Protein AF-S8DV12-F1 (afdb_monomer_lite)

Secondary structure (DSSP, 8-state):
----------------------SSSSSS-HHHHHHHHHHTHHHHHHGGGGGHHHHHH-HHHHHHHGGGHHHHHHHHHSS--HHHHHHHHIIIIIT-TTS-HHHHHHHHHHHHHHHHTHHHHHHHHH----SHHHHHHHHHHHHHHHHHHHHHHHHHHHHHHTT-----TTHHHHHHHH--

Structure (mmCIF, N/CA/C/O backbone):
data_AF-S8DV12-F1
#
_entry.id   AF-S8DV12-F1
#
loop_
_atom_site.group_PDB
_atom_site.id
_atom_site.type_symbol
_atom_site.label_atom_id
_atom_site.label_alt_id
_atom_site.label_comp_id
_atom_site.label_asym_id
_atom_site.label_entity_id
_atom_site.label_seq_id
_atom_site.pdbx_PDB_ins_code
_atom_site.Cartn_x
_atom_site.Cartn_y
_atom_site.Cartn_z
_atom_site.occupancy
_atom_site.B_iso_or_equiv
_atom_site.auth_seq_id
_atom_site.auth_comp_id
_atom_site.auth_asym_id
_atom_site.auth_atom_id
_atom_site.pdbx_PDB_model_num
ATOM 1 N N . LEU A 1 1 ? -16.094 63.357 13.167 1.00 50.72 1 LEU A N 1
ATOM 2 C CA . LEU A 1 1 ? -16.142 61.935 12.758 1.00 50.72 1 LEU A CA 1
ATOM 3 C C . LEU A 1 1 ? -14.786 61.290 13.028 1.00 50.72 1 LEU A C 1
ATOM 5 O O . LEU A 1 1 ? -13.832 61.718 12.389 1.00 50.72 1 LEU A O 1
ATOM 9 N N . PRO A 1 2 ? -14.661 60.289 13.914 1.00 41.47 2 PRO A N 1
ATOM 10 C CA . PRO A 1 2 ? -13.514 59.394 13.903 1.00 41.47 2 PRO A CA 1
ATOM 11 C C . PRO A 1 2 ? -13.873 58.069 13.209 1.00 41.47 2 PRO A C 1
ATOM 13 O O . PRO A 1 2 ? -14.909 57.462 13.470 1.00 41.47 2 PRO A O 1
ATOM 16 N N . LEU A 1 3 ? -13.008 57.657 12.283 1.00 51.03 3 LEU A N 1
ATOM 17 C CA . LEU A 1 3 ? -13.092 56.423 11.505 1.00 51.03 3 LEU A CA 1
ATOM 18 C C . LEU A 1 3 ? -12.764 55.213 12.395 1.00 51.03 3 LEU A C 1
ATOM 20 O O . LEU A 1 3 ? -11.638 55.077 12.871 1.00 51.03 3 LEU A O 1
ATOM 24 N N . SER A 1 4 ? -13.742 54.326 12.586 1.00 49.12 4 SER A N 1
ATOM 25 C CA . SER A 1 4 ? -13.549 52.998 13.177 1.00 49.12 4 SER A CA 1
ATOM 26 C C . SER A 1 4 ? -12.758 52.123 12.200 1.00 49.12 4 SER A C 1
ATOM 28 O O . SER A 1 4 ? -13.269 51.738 11.148 1.00 49.12 4 SER A O 1
ATOM 30 N N . LYS A 1 5 ? -11.489 51.835 12.513 1.00 56.12 5 LYS A N 1
ATOM 31 C CA . LYS A 1 5 ? -10.711 50.809 11.809 1.00 56.12 5 LYS A CA 1
ATOM 32 C C . LYS A 1 5 ? -11.090 49.450 12.389 1.00 56.12 5 LYS A C 1
ATOM 34 O O . LYS A 1 5 ? -10.686 49.104 13.494 1.00 56.12 5 LYS A O 1
ATOM 39 N N . SER A 1 6 ? -11.881 48.696 11.634 1.00 53.59 6 SER A N 1
ATOM 40 C CA . SER A 1 6 ? -12.204 47.300 11.909 1.00 53.59 6 SER A CA 1
ATOM 41 C C . SER A 1 6 ? -10.942 46.438 11.821 1.00 53.59 6 SER A C 1
ATOM 43 O O . SER A 1 6 ? -10.412 46.212 10.730 1.00 53.59 6 SER A O 1
ATOM 45 N N . SER A 1 7 ? -10.460 45.951 12.961 1.00 49.59 7 SER A N 1
ATOM 46 C CA . SER A 1 7 ? -9.423 44.923 13.026 1.00 49.59 7 SER A CA 1
ATOM 47 C C . SER A 1 7 ? -9.984 43.612 12.471 1.00 49.59 7 SER A C 1
ATOM 49 O O . SER A 1 7 ? -10.873 43.010 13.067 1.00 49.59 7 SER A O 1
ATOM 51 N N . ILE A 1 8 ? -9.491 43.179 11.310 1.00 56.22 8 ILE A N 1
ATOM 52 C CA . ILE A 1 8 ? -9.813 41.867 10.743 1.00 56.22 8 ILE A CA 1
ATOM 53 C C . ILE A 1 8 ? -9.030 40.823 11.545 1.00 56.22 8 ILE A C 1
ATOM 55 O O . ILE A 1 8 ? -7.820 40.677 11.386 1.00 56.22 8 ILE A O 1
ATOM 59 N N . GLU A 1 9 ? -9.721 40.121 12.439 1.00 51.53 9 GLU A N 1
ATOM 60 C CA . GLU A 1 9 ? -9.164 39.021 13.223 1.00 51.53 9 GLU A CA 1
ATOM 61 C C . GLU A 1 9 ? -9.052 37.766 12.342 1.00 51.53 9 GLU A C 1
ATOM 63 O O . GLU A 1 9 ? -10.035 37.085 12.041 1.00 51.53 9 GLU A O 1
ATOM 68 N N . PHE A 1 10 ? -7.836 37.456 11.890 1.00 47.91 10 PHE A N 1
ATOM 69 C CA . PHE A 1 10 ? -7.547 36.239 11.136 1.00 47.91 10 PHE A CA 1
ATOM 70 C C . PHE A 1 10 ? -7.494 35.050 12.107 1.00 47.91 10 PHE A C 1
ATOM 72 O O . PHE A 1 10 ? -6.443 34.730 12.661 1.00 47.91 10 PHE A O 1
ATOM 79 N N . LYS A 1 11 ? -8.634 34.389 12.352 1.00 46.19 11 LYS A N 1
ATOM 80 C CA . LYS A 1 11 ? -8.649 33.139 13.127 1.00 46.19 11 LYS A CA 1
ATOM 81 C C . LYS A 1 11 ? -7.902 32.049 12.348 1.00 46.19 11 LYS A C 1
ATOM 83 O O . LYS A 1 11 ? -8.362 31.671 11.265 1.00 46.19 11 LYS A O 1
ATOM 88 N N . PRO A 1 12 ? -6.795 31.492 12.869 1.00 43.94 12 PRO A N 1
ATOM 89 C CA . PRO A 1 12 ? -6.170 30.344 12.237 1.00 43.94 12 PRO A CA 1
ATOM 90 C C . PRO A 1 12 ? -7.168 29.183 12.267 1.00 43.94 12 PRO A C 1
ATOM 92 O O . PRO A 1 12 ? -7.707 28.838 13.322 1.00 43.94 12 PRO A O 1
ATOM 95 N N . LYS A 1 13 ? -7.440 28.576 11.104 1.00 49.25 13 LYS A N 1
ATOM 96 C CA . LYS A 1 13 ? -8.142 27.290 11.035 1.00 49.25 13 LYS A CA 1
ATOM 97 C C . LYS A 1 13 ? -7.274 26.280 11.778 1.00 49.25 13 LYS A C 1
ATOM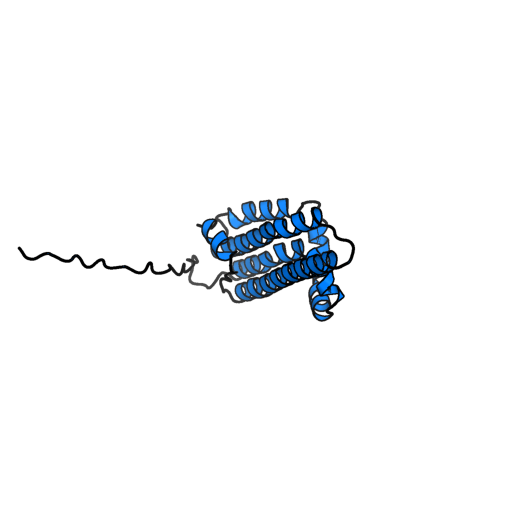 99 O O . LYS A 1 13 ? -6.312 25.766 11.212 1.00 49.25 13 LYS A O 1
ATOM 104 N N . LEU A 1 14 ? -7.591 26.028 13.049 1.00 47.97 14 LEU A N 1
ATOM 105 C CA . LEU A 1 14 ? -7.012 24.919 13.791 1.00 47.97 14 LEU A CA 1
ATOM 106 C C . LEU A 1 14 ? -7.232 23.666 12.945 1.00 47.97 14 LEU A C 1
ATOM 108 O O . LEU A 1 14 ? -8.371 23.260 12.707 1.00 47.97 14 LEU A O 1
ATOM 112 N N . SER A 1 15 ? -6.130 23.088 12.473 1.00 48.56 15 SER A N 1
ATOM 113 C CA . SER A 1 15 ? -6.109 21.738 11.938 1.00 48.56 15 SER A CA 1
ATOM 114 C C . SER A 1 15 ? -6.772 20.847 12.983 1.00 48.56 15 SER A C 1
ATOM 116 O O . SER A 1 15 ? -6.237 20.658 14.080 1.00 48.56 15 SER A O 1
ATOM 118 N N . ARG A 1 16 ? -7.990 20.377 12.688 1.00 45.75 16 ARG A N 1
ATOM 119 C CA . ARG A 1 16 ? -8.641 19.340 13.482 1.00 45.75 16 ARG A CA 1
ATOM 120 C C . ARG A 1 16 ? -7.719 18.134 13.390 1.00 45.75 16 ARG A C 1
ATOM 122 O O . ARG A 1 16 ? -7.754 17.402 12.408 1.00 45.75 16 ARG A O 1
ATOM 129 N N . ARG A 1 17 ? -6.886 17.927 14.412 1.00 44.72 17 ARG A N 1
ATOM 130 C CA . ARG A 1 17 ? -6.353 16.601 14.709 1.00 44.72 17 ARG A CA 1
ATOM 131 C C . ARG A 1 17 ? -7.582 15.735 14.946 1.00 44.72 17 ARG A C 1
ATOM 133 O O . ARG A 1 17 ? -8.201 15.813 16.004 1.00 44.72 17 ARG A O 1
ATOM 140 N N . PHE A 1 18 ? -7.996 15.009 13.914 1.00 44.34 18 PHE A N 1
ATOM 141 C CA . PHE A 1 18 ? -9.050 14.019 14.007 1.00 44.34 18 PHE A CA 1
ATOM 142 C C . PHE A 1 18 ? -8.520 12.900 14.901 1.00 44.34 18 PHE A C 1
ATOM 144 O O . PHE A 1 18 ? -7.900 11.948 14.438 1.00 44.34 18 PHE A O 1
ATOM 151 N N . ALA A 1 19 ? -8.711 13.057 16.210 1.00 43.16 19 ALA A N 1
ATOM 152 C CA . ALA A 1 19 ? -8.682 11.936 17.124 1.00 43.16 19 ALA A CA 1
ATOM 153 C C . ALA A 1 19 ? -9.808 11.007 16.665 1.00 43.16 19 ALA A C 1
ATOM 155 O O . ALA A 1 19 ? -10.990 11.340 16.782 1.00 43.16 19 ALA A O 1
ATOM 156 N N . ALA A 1 20 ? -9.433 9.897 16.033 1.00 45.09 20 ALA A N 1
ATOM 157 C CA . ALA A 1 20 ? -10.364 8.846 15.680 1.00 45.09 20 ALA A CA 1
ATOM 158 C C . ALA A 1 20 ? -11.067 8.411 16.971 1.00 45.09 20 ALA A C 1
ATOM 160 O O . ALA A 1 20 ? -10.432 7.869 17.869 1.00 45.09 20 ALA A O 1
ATOM 161 N N . GLN A 1 21 ? -12.365 8.696 17.088 1.00 36.72 21 GLN A N 1
ATOM 162 C CA . GLN A 1 21 ? -13.181 8.112 18.145 1.00 36.72 21 GLN A CA 1
ATOM 163 C C . GLN A 1 21 ? -13.220 6.599 17.912 1.00 36.72 21 GLN A C 1
ATOM 165 O O . GLN A 1 21 ? -13.945 6.116 17.038 1.00 36.72 21 GLN A O 1
ATOM 170 N N . SER A 1 22 ? -12.418 5.858 18.677 1.00 42.00 22 SER A N 1
ATOM 171 C CA . SER A 1 22 ? -12.698 4.460 18.972 1.00 42.00 22 SER A CA 1
ATOM 172 C C . SER A 1 22 ? -13.918 4.427 19.895 1.00 42.00 22 SER A C 1
ATOM 174 O O . SER A 1 22 ? -14.029 5.194 20.854 1.00 42.00 22 SER A O 1
ATOM 176 N N . LYS A 1 23 ? -14.889 3.565 19.587 1.00 40.03 23 LYS A N 1
ATOM 177 C CA . LYS A 1 23 ? -15.848 3.142 20.608 1.00 40.03 23 LYS A CA 1
ATOM 178 C C . LYS A 1 23 ? -15.051 2.321 21.619 1.00 40.03 23 LYS A C 1
ATOM 180 O O . LYS A 1 23 ? -14.483 1.307 21.239 1.00 40.03 23 LYS A O 1
ATOM 185 N N . GLY A 1 24 ? -15.038 2.756 22.874 1.00 36.28 24 GLY A N 1
ATOM 186 C CA . GLY A 1 24 ? -14.351 2.052 23.953 1.00 36.28 24 GLY A CA 1
ATOM 187 C C . GLY A 1 24 ? -12.894 2.485 24.091 1.00 36.28 24 GLY A C 1
ATOM 188 O O . GLY A 1 24 ? -12.171 2.676 23.117 1.00 36.28 24 GLY A O 1
ATOM 189 N N . SER A 1 25 ? -12.504 2.696 25.337 1.00 37.34 25 SER A N 1
ATOM 190 C CA . SER A 1 25 ? -11.238 3.229 25.828 1.00 37.34 25 SER A CA 1
ATOM 191 C C . SER A 1 25 ? -10.043 2.284 25.629 1.00 37.34 25 SER A C 1
ATOM 193 O O . SER A 1 25 ? -9.337 2.007 26.593 1.00 37.34 25 SER A O 1
ATOM 195 N N . ASP A 1 26 ? -9.819 1.797 24.408 1.00 46.09 26 ASP A N 1
ATOM 196 C CA . ASP A 1 26 ? -8.652 0.981 24.060 1.00 46.09 26 ASP A CA 1
ATOM 197 C C . ASP A 1 26 ? -8.027 1.455 22.730 1.00 46.09 26 ASP A C 1
ATOM 199 O O . ASP A 1 26 ? -8.756 1.829 21.799 1.00 46.09 26 ASP A O 1
ATOM 203 N N . PRO A 1 27 ? -6.686 1.487 22.612 1.00 53.22 27 PRO A N 1
ATOM 204 C CA . PRO A 1 27 ? -5.983 1.879 21.399 1.00 53.22 27 PRO A CA 1
ATOM 205 C C . PRO A 1 27 ? -6.124 0.789 20.329 1.00 53.22 27 PRO A C 1
ATOM 207 O O . PRO A 1 27 ? -5.224 -0.020 20.176 1.00 53.22 27 PRO A O 1
ATOM 210 N N . ALA A 1 28 ? -7.239 0.797 19.590 1.00 63.19 28 ALA A N 1
ATOM 211 C CA . ALA A 1 28 ? -7.638 -0.204 18.590 1.00 63.19 28 ALA A CA 1
ATOM 212 C C . ALA A 1 28 ? -7.623 -1.654 19.126 1.00 63.19 28 ALA A C 1
ATOM 214 O O . ALA A 1 28 ? -6.599 -2.175 19.566 1.00 63.19 28 ALA A O 1
ATOM 215 N N . ASP A 1 29 ? -8.761 -2.345 19.042 1.00 86.69 29 ASP A N 1
ATOM 216 C CA . ASP A 1 29 ? -8.827 -3.759 19.423 1.00 86.69 29 ASP A CA 1
ATOM 217 C C . ASP A 1 29 ? -7.740 -4.582 18.698 1.00 86.69 29 ASP A C 1
ATOM 219 O O . ASP A 1 29 ? -7.333 -4.261 17.575 1.00 86.69 29 ASP A O 1
ATOM 223 N N . ALA A 1 30 ? -7.231 -5.638 19.336 1.00 89.69 30 ALA A N 1
ATOM 224 C CA . ALA A 1 30 ? -6.148 -6.442 18.769 1.00 89.69 30 ALA A CA 1
ATOM 225 C C . ALA A 1 30 ? -6.514 -6.995 17.377 1.00 89.69 30 ALA A C 1
ATOM 227 O O . ALA A 1 30 ? -5.661 -7.026 16.485 1.00 89.69 30 ALA A O 1
ATOM 228 N N . GLY A 1 31 ? -7.787 -7.351 17.163 1.00 92.75 31 GLY A N 1
ATOM 229 C CA . GLY A 1 31 ? -8.300 -7.750 15.853 1.00 92.75 31 GLY A CA 1
ATOM 230 C C . GLY A 1 31 ? -8.211 -6.623 14.822 1.00 92.75 31 GLY A C 1
ATOM 231 O O . GLY A 1 31 ? -7.652 -6.815 13.741 1.00 92.75 31 GLY A O 1
ATOM 232 N N . ASP A 1 32 ? -8.674 -5.423 15.174 1.00 93.56 32 ASP A N 1
ATOM 233 C CA . ASP A 1 32 ? -8.624 -4.237 14.310 1.00 93.56 32 ASP A CA 1
ATOM 234 C C . ASP A 1 32 ? -7.193 -3.882 13.884 1.00 93.56 32 ASP A C 1
ATOM 236 O O . ASP A 1 32 ? -6.954 -3.487 12.736 1.00 93.56 32 ASP A O 1
ATOM 240 N N . ARG A 1 33 ? -6.227 -4.046 14.794 1.00 94.06 33 ARG A N 1
ATOM 241 C CA . ARG A 1 33 ? -4.797 -3.820 14.539 1.00 94.06 33 ARG A CA 1
ATOM 242 C C . ARG A 1 33 ? -4.242 -4.804 13.521 1.00 94.06 33 ARG A C 1
ATOM 244 O O . ARG A 1 33 ? -3.588 -4.378 12.572 1.00 94.06 33 ARG A O 1
ATOM 251 N N . ILE A 1 34 ? -4.538 -6.094 13.683 1.00 95.19 34 ILE A N 1
ATOM 252 C CA . ILE A 1 34 ? -4.085 -7.143 12.760 1.00 95.19 34 ILE A CA 1
ATOM 253 C C . ILE A 1 34 ? -4.716 -6.948 11.381 1.00 95.19 34 ILE A C 1
ATOM 255 O O . ILE A 1 34 ? -3.997 -6.942 10.386 1.00 95.19 34 ILE A O 1
ATOM 259 N N . ILE A 1 35 ? -6.032 -6.726 11.309 1.00 94.56 35 ILE A N 1
ATOM 260 C CA . ILE A 1 35 ? -6.740 -6.503 10.038 1.00 94.56 35 ILE A CA 1
ATOM 261 C C . ILE A 1 35 ? -6.151 -5.289 9.308 1.00 94.56 35 ILE A C 1
ATOM 263 O O . ILE A 1 35 ? -5.876 -5.352 8.110 1.00 94.56 35 ILE A O 1
ATOM 267 N N . SER A 1 36 ? -5.904 -4.198 10.036 1.00 96.06 36 SER A N 1
ATOM 268 C CA . SER A 1 36 ? -5.312 -2.984 9.467 1.00 96.06 36 SER A CA 1
ATOM 269 C C . SER A 1 36 ? -3.865 -3.182 9.017 1.00 96.06 36 SER A C 1
ATOM 271 O O . SER A 1 36 ? -3.486 -2.660 7.974 1.00 96.06 36 SER A O 1
ATOM 273 N N . ALA A 1 37 ? -3.062 -3.947 9.762 1.00 96.38 37 ALA A N 1
ATOM 274 C CA . ALA A 1 37 ? -1.688 -4.249 9.373 1.00 96.38 37 ALA A CA 1
ATOM 275 C C . ALA A 1 37 ? -1.647 -5.115 8.105 1.00 96.38 37 ALA A C 1
ATOM 277 O O . ALA A 1 37 ? -0.926 -4.806 7.159 1.00 96.38 37 ALA A O 1
ATOM 278 N N . VAL A 1 38 ? -2.481 -6.158 8.049 1.00 95.19 38 VAL A N 1
ATOM 279 C CA . VAL A 1 38 ? -2.585 -7.055 6.889 1.00 95.19 38 VAL A CA 1
ATOM 280 C C . VAL A 1 38 ? -3.058 -6.308 5.640 1.00 95.19 38 VAL A C 1
ATOM 282 O O . VAL A 1 38 ? -2.612 -6.628 4.541 1.00 95.19 38 VAL A O 1
ATOM 285 N N . ALA A 1 39 ? -3.888 -5.269 5.781 1.00 95.25 39 ALA A N 1
ATOM 286 C CA . ALA A 1 39 ? -4.353 -4.470 4.650 1.00 95.25 39 ALA A CA 1
ATOM 287 C C . ALA A 1 39 ? -3.207 -3.879 3.806 1.00 95.25 39 ALA A C 1
ATOM 289 O O . ALA A 1 39 ? -3.353 -3.764 2.595 1.00 95.25 39 ALA A O 1
ATOM 290 N N . TYR A 1 40 ? -2.053 -3.553 4.397 1.00 96.12 40 TYR A N 1
ATOM 291 C CA . TYR A 1 40 ? -0.909 -3.006 3.654 1.00 96.12 40 TYR A CA 1
ATOM 292 C C . TYR A 1 40 ? -0.150 -4.042 2.815 1.00 96.12 40 TYR A C 1
ATOM 294 O O . TYR A 1 40 ? 0.580 -3.662 1.898 1.00 96.12 40 TYR A O 1
ATOM 302 N N . PHE A 1 41 ? -0.350 -5.339 3.065 1.00 94.56 41 PHE A N 1
ATOM 303 C CA . PHE A 1 41 ? 0.193 -6.391 2.202 1.00 94.56 41 PHE A CA 1
ATOM 304 C C . PHE A 1 41 ? -0.489 -6.412 0.837 1.00 94.56 41 PHE A C 1
ATOM 306 O O . PHE A 1 41 ? 0.156 -6.778 -0.139 1.00 94.56 41 PHE A O 1
ATOM 313 N N . TYR A 1 42 ? -1.750 -5.976 0.750 1.00 93.31 42 TYR A N 1
ATOM 314 C CA . TYR A 1 42 ? -2.498 -5.926 -0.504 1.00 93.31 42 TYR A CA 1
ATOM 315 C C . TYR A 1 42 ? -1.775 -5.128 -1.610 1.00 93.31 42 TYR A C 1
ATOM 317 O O . TYR A 1 42 ? -1.362 -5.749 -2.593 1.00 93.31 42 TYR A O 1
ATOM 325 N N . PRO A 1 43 ? -1.543 -3.805 -1.469 1.00 94.19 43 PRO A N 1
ATOM 326 C CA . PRO A 1 43 ? -0.902 -3.021 -2.525 1.00 94.19 43 PRO A CA 1
ATOM 327 C C . PRO A 1 43 ? 0.557 -3.437 -2.754 1.00 94.19 43 PRO A C 1
ATOM 329 O O . PRO A 1 43 ? 1.071 -3.319 -3.863 1.00 94.19 43 PRO A O 1
ATOM 332 N N . PHE A 1 44 ? 1.240 -3.960 -1.727 1.00 95.75 44 PHE A N 1
ATOM 333 C CA . PHE A 1 44 ? 2.595 -4.488 -1.884 1.00 95.75 44 PHE A CA 1
ATOM 334 C C . PHE A 1 44 ? 2.625 -5.757 -2.746 1.00 95.75 44 PHE A C 1
ATOM 336 O O . PHE A 1 44 ? 3.474 -5.884 -3.626 1.00 95.75 44 PHE A O 1
ATOM 343 N N . PHE A 1 45 ? 1.699 -6.694 -2.520 1.00 94.12 45 PHE A N 1
ATOM 344 C CA . PHE A 1 45 ? 1.581 -7.899 -3.338 1.00 94.12 45 PHE A CA 1
ATOM 345 C C . PHE A 1 45 ? 1.139 -7.569 -4.755 1.00 94.12 45 PHE A C 1
ATOM 347 O O . PHE A 1 45 ? 1.647 -8.187 -5.693 1.00 94.12 45 PHE A O 1
ATOM 354 N N . ASP A 1 46 ? 0.247 -6.592 -4.935 1.00 92.25 46 ASP A N 1
ATOM 355 C CA . ASP A 1 46 ? -0.156 -6.206 -6.280 1.00 92.25 46 ASP A CA 1
ATOM 356 C C . ASP A 1 46 ? 0.998 -5.566 -7.064 1.00 92.25 46 ASP A C 1
ATOM 358 O O . ASP A 1 46 ? 1.313 -5.999 -8.175 1.00 92.25 46 ASP A O 1
ATOM 362 N N . GLY A 1 47 ? 1.730 -4.648 -6.436 1.00 93.38 47 GLY A N 1
ATOM 363 C CA . GLY A 1 47 ? 2.877 -3.974 -7.039 1.00 93.38 47 GLY A CA 1
ATOM 364 C C . GLY A 1 47 ? 4.210 -4.725 -6.977 1.00 93.38 47 GLY A C 1
ATOM 365 O O . GLY A 1 47 ? 5.246 -4.143 -7.296 1.00 93.38 47 GLY A O 1
ATOM 366 N N . ILE A 1 48 ? 4.239 -6.007 -6.596 1.00 94.38 48 ILE A N 1
ATOM 367 C CA . ILE A 1 48 ? 5.504 -6.750 -6.444 1.00 94.38 48 ILE A CA 1
ATOM 368 C C . ILE A 1 48 ? 6.340 -6.791 -7.736 1.00 94.38 48 ILE A C 1
ATOM 370 O O . ILE A 1 48 ? 7.567 -6.858 -7.685 1.00 94.38 48 ILE A O 1
ATOM 374 N N . GLN A 1 49 ? 5.685 -6.707 -8.898 1.00 93.31 49 GLN A N 1
ATOM 375 C CA . GLN A 1 49 ? 6.322 -6.717 -10.218 1.00 93.31 49 GLN A CA 1
ATOM 376 C C . GLN A 1 49 ? 7.306 -5.556 -10.430 1.00 93.31 49 GLN A C 1
ATOM 378 O O . GLN A 1 49 ? 8.338 -5.741 -11.078 1.00 93.31 49 GLN A O 1
ATOM 383 N N . TYR A 1 50 ? 7.046 -4.398 -9.814 1.00 95.50 50 TYR A N 1
ATOM 384 C CA . TYR A 1 50 ? 7.930 -3.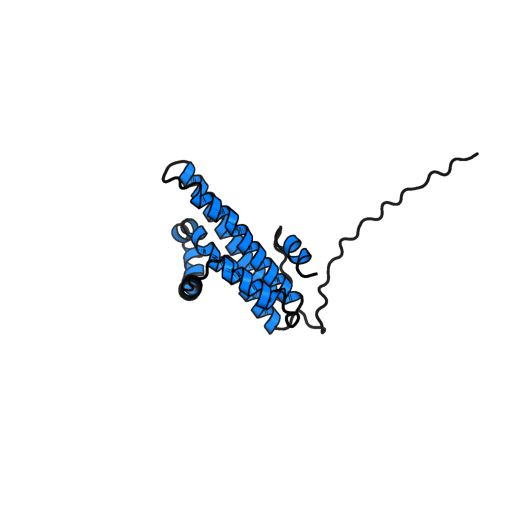233 -9.875 1.00 95.50 50 TYR A CA 1
ATOM 385 C C . TYR A 1 50 ? 9.257 -3.487 -9.132 1.00 95.50 50 TYR A C 1
ATOM 387 O O . TYR A 1 50 ? 10.267 -2.829 -9.362 1.00 95.50 50 TYR A O 1
ATOM 395 N N . GLY A 1 51 ? 9.310 -4.505 -8.268 1.00 95.62 51 GLY A N 1
ATOM 396 C CA . GLY A 1 51 ? 10.522 -4.892 -7.551 1.00 95.62 51 GLY A CA 1
ATOM 397 C C . GLY A 1 51 ? 11.545 -5.660 -8.382 1.00 95.62 51 GLY A C 1
ATOM 398 O O . GLY A 1 51 ? 12.618 -5.948 -7.857 1.00 95.62 51 GLY A O 1
ATOM 399 N N . LYS A 1 52 ? 11.263 -6.005 -9.649 1.00 93.94 52 LYS A N 1
ATOM 400 C CA . LYS A 1 52 ? 12.105 -6.915 -10.454 1.00 93.94 52 LYS A CA 1
ATOM 401 C C . LYS A 1 52 ? 13.586 -6.523 -10.479 1.00 93.94 52 LYS A C 1
ATOM 403 O O . LYS A 1 52 ? 14.445 -7.387 -10.321 1.00 93.94 52 LYS A O 1
ATOM 408 N N . TYR A 1 53 ? 13.887 -5.230 -10.603 1.00 94.25 53 TYR A N 1
ATOM 409 C CA . TYR A 1 53 ? 15.264 -4.736 -10.630 1.00 94.25 53 TYR A CA 1
ATOM 410 C C . TYR A 1 53 ? 15.889 -4.689 -9.233 1.00 94.25 53 TYR A C 1
ATOM 412 O O . TYR A 1 53 ? 16.987 -5.207 -9.038 1.00 94.25 53 TYR A O 1
ATOM 420 N N . VAL A 1 54 ? 15.177 -4.141 -8.243 1.00 96.06 54 VAL A N 1
ATOM 421 C CA . VAL A 1 54 ? 15.684 -4.011 -6.866 1.00 96.06 54 VAL A CA 1
ATOM 422 C C . VAL A 1 54 ? 15.929 -5.382 -6.234 1.00 96.06 54 VAL A C 1
ATOM 424 O O . VAL A 1 54 ? 16.987 -5.625 -5.665 1.00 96.06 54 VAL A O 1
ATOM 427 N N . ILE A 1 55 ? 14.982 -6.309 -6.364 1.00 96.12 55 ILE A N 1
ATOM 428 C CA . ILE A 1 55 ? 15.075 -7.648 -5.771 1.00 96.12 55 ILE A CA 1
ATOM 429 C C . ILE A 1 55 ? 16.224 -8.446 -6.399 1.00 96.12 55 ILE A C 1
ATOM 431 O O . ILE A 1 55 ? 16.914 -9.171 -5.688 1.00 96.12 55 ILE A O 1
ATOM 435 N N . ALA A 1 56 ? 16.448 -8.310 -7.710 1.00 94.50 56 ALA A N 1
ATOM 436 C CA . ALA A 1 56 ? 17.531 -9.006 -8.402 1.00 94.50 56 ALA A CA 1
ATOM 437 C C . ALA A 1 56 ? 18.918 -8.429 -8.077 1.00 94.50 56 ALA A C 1
ATOM 439 O O . ALA A 1 56 ? 19.891 -9.174 -8.012 1.00 94.50 56 ALA A O 1
ATOM 440 N N . GLN A 1 57 ? 19.016 -7.111 -7.881 1.00 94.31 57 GLN A N 1
ATOM 441 C CA . GLN A 1 57 ? 20.291 -6.426 -7.648 1.00 94.31 57 GLN A CA 1
ATOM 442 C C . GLN A 1 57 ? 20.709 -6.411 -6.172 1.00 94.31 57 GLN A C 1
ATOM 444 O O . GLN A 1 57 ? 21.902 -6.360 -5.876 1.00 94.31 57 GLN A O 1
ATOM 449 N N . PHE A 1 58 ? 19.753 -6.460 -5.240 1.00 95.19 58 PHE A N 1
ATOM 450 C CA . PHE A 1 58 ? 20.008 -6.269 -3.813 1.00 95.19 58 PHE A CA 1
ATOM 451 C C . PHE A 1 58 ? 19.525 -7.474 -2.980 1.00 95.19 58 PHE A C 1
ATOM 453 O O . PHE A 1 58 ? 18.340 -7.557 -2.633 1.00 95.19 58 PHE A O 1
ATOM 460 N N . PRO A 1 59 ? 20.441 -8.371 -2.556 1.00 95.06 59 PRO A N 1
ATOM 461 C CA . PRO A 1 59 ? 20.107 -9.571 -1.782 1.00 95.06 59 PRO A CA 1
ATOM 462 C C . PRO A 1 59 ? 19.252 -9.353 -0.517 1.00 95.06 59 PRO A C 1
ATOM 464 O O . PRO A 1 59 ? 18.405 -10.202 -0.234 1.00 95.06 59 PRO A O 1
ATOM 467 N N . PRO A 1 60 ? 19.382 -8.245 0.247 1.00 95.94 60 PRO A N 1
ATOM 468 C CA . PRO A 1 60 ? 18.527 -8.016 1.414 1.00 95.94 60 PRO A CA 1
ATOM 469 C C . PRO A 1 60 ? 17.028 -7.957 1.086 1.00 95.94 60 PRO A C 1
ATOM 471 O O . PRO A 1 60 ? 16.220 -8.523 1.819 1.00 95.94 60 PRO A O 1
ATOM 474 N N . PHE A 1 61 ? 16.640 -7.333 -0.032 1.00 95.06 61 PHE A N 1
ATOM 475 C CA . PHE A 1 61 ? 15.232 -7.290 -0.442 1.00 95.06 61 PHE A CA 1
ATOM 476 C C . PHE A 1 61 ? 14.737 -8.674 -0.856 1.00 95.06 61 PHE A C 1
ATOM 478 O O . PHE A 1 61 ? 13.622 -9.060 -0.510 1.00 95.06 61 PHE A O 1
ATOM 485 N N . GLN A 1 62 ? 15.585 -9.456 -1.527 1.00 94.50 62 GLN A N 1
ATOM 486 C CA . GLN A 1 62 ? 15.278 -10.842 -1.860 1.00 94.50 62 GLN A CA 1
ATOM 487 C C . GLN A 1 62 ? 15.034 -11.690 -0.605 1.00 94.50 62 GLN A C 1
ATOM 489 O O . GLN A 1 62 ? 14.070 -12.451 -0.574 1.00 94.50 62 GLN A O 1
ATOM 494 N N . ALA A 1 63 ? 15.853 -11.531 0.437 1.00 95.75 63 ALA A N 1
ATOM 495 C CA . ALA A 1 63 ? 15.697 -12.256 1.697 1.00 95.75 63 ALA A CA 1
ATOM 496 C C . ALA A 1 63 ? 14.366 -11.940 2.403 1.00 95.75 63 ALA A C 1
ATOM 498 O O . ALA A 1 63 ? 13.755 -12.837 2.980 1.00 95.75 63 ALA A O 1
ATOM 499 N N . VAL A 1 64 ? 13.886 -10.694 2.317 1.00 94.69 64 VAL A N 1
ATOM 500 C CA . VAL A 1 64 ? 12.586 -10.285 2.878 1.00 94.69 64 VAL A CA 1
ATOM 501 C C . VAL A 1 64 ? 11.412 -10.779 2.028 1.00 94.69 64 VAL A C 1
ATOM 503 O O . VAL A 1 64 ? 10.398 -11.211 2.571 1.00 94.69 64 VAL A O 1
ATOM 506 N N . VAL A 1 65 ? 11.533 -10.743 0.698 1.00 94.81 65 VAL A N 1
ATOM 507 C CA . VAL A 1 65 ? 10.455 -11.154 -0.218 1.00 94.81 65 VAL A CA 1
ATOM 508 C C . VAL A 1 65 ? 10.313 -12.675 -0.299 1.00 94.81 65 VAL A C 1
ATOM 510 O O . VAL A 1 65 ? 9.194 -13.167 -0.415 1.00 94.81 65 VAL A O 1
ATOM 513 N N . GLN A 1 66 ? 11.410 -13.431 -0.203 1.00 95.19 66 GLN A N 1
ATOM 514 C CA . GLN A 1 66 ? 11.428 -14.900 -0.263 1.00 95.19 66 GLN A CA 1
ATOM 515 C C . GLN A 1 66 ? 10.340 -15.593 0.579 1.00 95.19 66 GLN A C 1
ATOM 517 O O . GLN A 1 66 ? 9.545 -16.341 0.005 1.00 95.19 66 GLN A O 1
ATOM 522 N N . PRO A 1 67 ? 10.216 -15.332 1.895 1.00 95.75 67 PRO A N 1
ATOM 523 C CA . PRO A 1 67 ? 9.179 -15.961 2.714 1.00 95.75 67 PRO A CA 1
ATOM 524 C C . PRO A 1 67 ? 7.750 -15.554 2.319 1.00 95.75 67 PRO A C 1
ATOM 526 O O . PRO A 1 67 ? 6.803 -16.271 2.634 1.00 95.75 67 PRO A O 1
ATOM 529 N N . LEU A 1 68 ? 7.574 -14.436 1.608 1.00 94.69 68 LEU A N 1
ATOM 530 C CA . LEU A 1 68 ? 6.273 -13.956 1.138 1.00 94.69 68 LEU A CA 1
ATOM 531 C C . LEU A 1 68 ? 5.861 -14.581 -0.204 1.00 94.69 68 LEU A C 1
ATOM 533 O O . LEU A 1 68 ? 4.687 -14.512 -0.565 1.00 94.69 68 LEU A O 1
ATOM 537 N N . ILE A 1 69 ? 6.783 -15.223 -0.937 1.00 93.62 69 ILE A N 1
ATOM 538 C CA . ILE A 1 69 ? 6.526 -15.785 -2.276 1.00 93.62 69 ILE A CA 1
ATOM 539 C C . ILE A 1 69 ? 5.298 -16.710 -2.317 1.00 93.62 69 ILE A C 1
ATOM 541 O O . ILE A 1 69 ? 4.501 -16.558 -3.244 1.00 93.62 69 ILE A O 1
ATOM 545 N N . PRO A 1 70 ? 5.083 -17.651 -1.373 1.00 93.94 70 PRO A N 1
ATOM 546 C CA . PRO A 1 70 ? 3.895 -18.502 -1.404 1.00 93.94 70 PRO A CA 1
ATOM 547 C C . PRO A 1 70 ? 2.593 -17.692 -1.337 1.00 93.94 70 PRO A C 1
ATOM 549 O O . PRO A 1 70 ? 1.684 -17.931 -2.129 1.00 93.94 70 PRO A O 1
ATOM 552 N N . ALA A 1 71 ? 2.531 -16.690 -0.456 1.00 92.00 71 ALA A N 1
ATOM 553 C CA . ALA A 1 71 ? 1.372 -15.812 -0.322 1.00 92.00 71 ALA A CA 1
ATOM 554 C C . ALA A 1 71 ? 1.165 -14.952 -1.577 1.00 92.00 71 ALA A C 1
ATOM 556 O O . ALA A 1 71 ? 0.044 -14.850 -2.070 1.00 92.00 71 ALA A O 1
ATOM 557 N N . ILE A 1 72 ? 2.247 -14.413 -2.148 1.00 92.25 72 ILE A N 1
ATOM 558 C CA . ILE A 1 72 ? 2.215 -13.646 -3.401 1.00 92.25 72 ILE A CA 1
ATOM 559 C C . ILE A 1 72 ? 1.687 -14.509 -4.553 1.00 92.25 72 ILE A C 1
ATOM 561 O O . ILE A 1 72 ? 0.861 -14.048 -5.336 1.00 92.25 72 ILE A O 1
ATOM 565 N N . ARG A 1 73 ? 2.116 -15.774 -4.659 1.00 91.00 73 ARG A N 1
ATOM 566 C CA . ARG A 1 73 ? 1.624 -16.696 -5.697 1.00 91.00 73 ARG A CA 1
ATOM 567 C C . ARG A 1 73 ? 0.136 -16.975 -5.550 1.00 91.00 73 ARG A C 1
ATOM 569 O O . ARG A 1 73 ? -0.571 -16.946 -6.548 1.00 91.00 73 ARG A O 1
ATOM 576 N N . VAL A 1 74 ? -0.341 -17.220 -4.329 1.00 89.75 74 VAL A N 1
ATOM 577 C CA . VAL A 1 74 ? -1.776 -17.406 -4.067 1.00 89.75 74 VAL A CA 1
ATOM 578 C C . VAL A 1 74 ? -2.542 -16.142 -4.443 1.00 89.75 74 VAL A C 1
ATOM 580 O O . VAL A 1 74 ? -3.515 -16.227 -5.185 1.00 89.75 74 VAL A O 1
ATOM 583 N N . PHE A 1 75 ? -2.053 -14.974 -4.027 1.00 87.69 75 PHE A N 1
ATOM 584 C CA . PHE A 1 75 ? -2.656 -13.687 -4.357 1.00 87.69 75 PHE A CA 1
ATOM 585 C C . PHE A 1 75 ? -2.763 -13.481 -5.877 1.00 87.69 75 PHE A C 1
ATOM 587 O O . PHE A 1 75 ? -3.840 -13.180 -6.382 1.00 87.69 75 PHE A O 1
ATOM 594 N N . LYS A 1 76 ? -1.678 -13.735 -6.620 1.00 85.62 76 LYS A N 1
ATOM 595 C CA . LYS A 1 76 ? -1.623 -13.595 -8.085 1.00 85.62 76 LYS A CA 1
ATOM 596 C C . LYS A 1 76 ? -2.276 -14.748 -8.863 1.00 85.62 76 LYS A C 1
ATOM 598 O O . LYS A 1 76 ? -2.478 -14.610 -10.063 1.00 85.62 76 LYS A O 1
ATOM 603 N N . SER A 1 77 ? -2.602 -15.878 -8.226 1.00 84.44 77 SER A N 1
ATOM 604 C CA . SER A 1 77 ? -3.298 -16.995 -8.890 1.00 84.44 77 SER A CA 1
ATOM 605 C C . SER A 1 77 ? -4.783 -16.731 -9.129 1.00 84.44 77 SER A C 1
ATOM 607 O O . SER A 1 77 ? -5.396 -17.395 -9.965 1.00 84.44 77 SER A O 1
ATOM 609 N N . PHE A 1 78 ? -5.370 -15.763 -8.419 1.00 76.12 78 PHE A N 1
ATOM 610 C CA . PHE A 1 78 ? -6.737 -15.356 -8.690 1.00 76.12 78 PHE A CA 1
ATOM 611 C C . PHE A 1 78 ? -6.765 -14.553 -9.998 1.00 76.12 78 PHE A C 1
ATOM 613 O O . PHE A 1 78 ? -6.060 -13.552 -10.105 1.00 76.12 78 PHE A O 1
ATOM 620 N N . PRO A 1 79 ? -7.612 -14.921 -10.979 1.00 61.41 79 PRO A N 1
ATOM 621 C CA . PRO A 1 79 ? -7.728 -14.241 -12.281 1.00 61.41 79 PRO A CA 1
ATOM 622 C C . PRO A 1 79 ? -8.359 -12.841 -12.17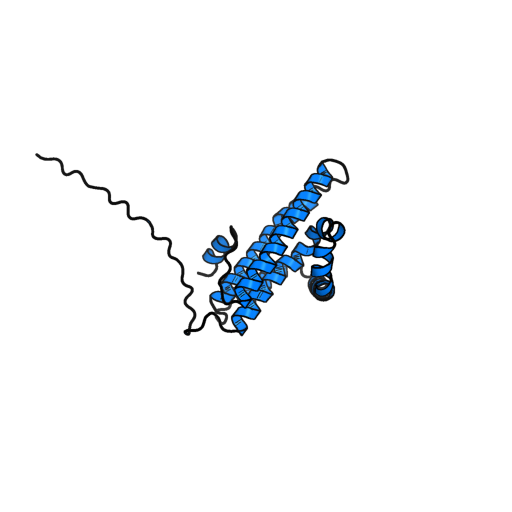9 1.00 61.41 79 PRO A C 1
ATOM 624 O O . PRO A 1 79 ? -8.789 -12.240 -13.162 1.00 61.41 79 PRO A O 1
ATOM 627 N N . LEU A 1 80 ? -8.469 -12.341 -10.959 1.00 58.22 80 LEU A N 1
ATOM 628 C CA . LEU A 1 80 ? -9.074 -11.090 -10.603 1.00 58.22 80 LEU A CA 1
ATOM 629 C C . LEU A 1 80 ? -7.957 -10.055 -10.598 1.00 58.22 80 LEU A C 1
ATOM 631 O O . LEU A 1 80 ? -7.172 -9.999 -9.657 1.00 58.22 80 LEU A O 1
ATOM 635 N N . ASN A 1 81 ? -7.879 -9.271 -11.680 1.00 66.69 81 ASN A N 1
ATOM 636 C CA . ASN A 1 81 ? -7.036 -8.074 -11.777 1.00 66.69 81 ASN A CA 1
ATOM 637 C C . ASN A 1 81 ? -7.062 -7.297 -10.448 1.00 66.69 81 ASN A C 1
ATOM 639 O O . ASN A 1 81 ? -8.109 -7.296 -9.794 1.00 66.69 81 ASN A O 1
ATOM 643 N N . GLY A 1 82 ? -5.991 -6.565 -10.099 1.00 70.25 82 GLY A N 1
ATOM 644 C CA . GLY A 1 82 ? -5.962 -5.676 -8.918 1.00 70.25 82 GLY A CA 1
ATOM 645 C C . GLY A 1 82 ? -7.254 -4.856 -8.757 1.00 70.25 82 GLY A C 1
ATOM 646 O O . GLY A 1 82 ? -7.785 -4.716 -7.659 1.00 70.25 82 GLY A O 1
ATOM 647 N N . PHE A 1 83 ? -7.896 -4.512 -9.886 1.00 76.56 83 PHE A N 1
ATOM 648 C CA . PHE A 1 83 ? -9.259 -3.985 -9.952 1.00 76.56 83 PHE A CA 1
ATOM 649 C C . PHE A 1 83 ? -10.296 -4.682 -9.043 1.00 76.56 83 PHE A C 1
ATOM 651 O O . PHE A 1 83 ? -10.952 -4.034 -8.231 1.00 76.56 83 PHE A O 1
ATOM 658 N N . LEU A 1 84 ? -10.505 -5.998 -9.167 1.00 80.06 84 LEU A N 1
ATOM 659 C CA . LEU A 1 84 ? -11.568 -6.644 -8.391 1.00 80.06 84 LEU A CA 1
ATOM 660 C C . LEU A 1 84 ? -11.212 -6.726 -6.902 1.00 80.06 84 LEU A C 1
ATOM 662 O O . LEU A 1 84 ? -12.109 -6.700 -6.056 1.00 80.06 84 LEU A O 1
ATOM 666 N N . VAL A 1 85 ? -9.922 -6.817 -6.570 1.00 81.94 85 VAL A N 1
ATOM 667 C CA . VAL A 1 85 ? -9.489 -6.867 -5.174 1.00 81.94 85 VAL A CA 1
ATOM 668 C C . VAL A 1 85 ? -9.743 -5.523 -4.497 1.00 81.94 85 VAL A C 1
ATOM 670 O O . VAL A 1 85 ? -10.329 -5.521 -3.411 1.00 81.94 85 VAL A O 1
ATOM 673 N N . PHE A 1 86 ? -9.457 -4.386 -5.148 1.00 84.75 86 PHE A N 1
ATOM 674 C CA . PHE A 1 86 ? -9.801 -3.087 -4.562 1.00 84.75 86 PHE A CA 1
ATOM 675 C C . PHE A 1 86 ? -11.315 -2.940 -4.398 1.00 84.75 86 PHE A C 1
ATOM 677 O O . PHE A 1 86 ? -11.761 -2.454 -3.360 1.00 84.75 86 PHE A O 1
ATOM 684 N N . VAL A 1 87 ? -12.118 -3.365 -5.388 1.00 87.44 87 VAL A N 1
ATOM 685 C CA . VAL A 1 87 ? -13.589 -3.272 -5.321 1.00 87.44 87 VAL A CA 1
ATOM 686 C C . VAL A 1 87 ? -14.096 -4.079 -4.133 1.00 87.44 87 VAL A C 1
ATOM 688 O O . VAL A 1 87 ? -14.890 -3.591 -3.326 1.00 87.44 87 VAL A O 1
ATOM 691 N N . THR A 1 88 ? -13.593 -5.303 -3.996 1.00 88.12 88 THR A N 1
ATOM 692 C CA . THR A 1 88 ? -13.947 -6.212 -2.907 1.00 88.12 88 THR A CA 1
ATOM 693 C C . THR A 1 88 ? -13.566 -5.611 -1.557 1.00 88.12 88 THR A C 1
ATOM 695 O O . THR A 1 88 ? -14.410 -5.518 -0.669 1.00 88.12 88 THR A O 1
ATOM 698 N N . MET A 1 89 ? -12.335 -5.124 -1.404 1.00 89.44 89 MET A N 1
ATOM 699 C CA . MET A 1 89 ? -11.865 -4.493 -0.170 1.00 89.44 89 MET A CA 1
ATOM 700 C C . MET A 1 89 ? -12.669 -3.227 0.170 1.00 89.44 89 MET A C 1
ATOM 702 O O . MET A 1 89 ? -13.019 -2.999 1.330 1.00 89.44 89 MET A O 1
ATOM 706 N N . TYR A 1 90 ? -13.037 -2.430 -0.834 1.00 92.56 90 TYR A N 1
ATOM 707 C CA . TYR A 1 90 ? -13.843 -1.228 -0.647 1.00 92.56 90 TYR A CA 1
ATOM 708 C C . TYR A 1 90 ? -15.248 -1.551 -0.121 1.00 92.56 90 TYR A C 1
ATOM 710 O O . TYR A 1 90 ? -15.675 -0.998 0.896 1.00 92.56 90 TYR A O 1
ATOM 718 N N . PHE A 1 91 ? -15.973 -2.465 -0.768 1.00 92.44 91 PHE A N 1
ATOM 719 C CA . PHE A 1 91 ? -17.336 -2.800 -0.351 1.00 92.44 91 PHE A CA 1
ATOM 720 C C . PHE A 1 91 ? -17.379 -3.636 0.930 1.00 92.44 91 PHE A C 1
ATOM 722 O O . PHE A 1 91 ? -18.205 -3.361 1.801 1.00 92.44 91 PHE A O 1
ATOM 729 N N . LEU A 1 92 ? -16.492 -4.625 1.071 1.00 92.75 92 LEU A N 1
ATOM 730 C CA . LEU A 1 92 ? -16.502 -5.527 2.224 1.00 92.75 92 LEU A CA 1
ATOM 731 C C . LEU A 1 92 ? -15.954 -4.878 3.492 1.00 92.75 92 LEU A C 1
ATOM 733 O O . LEU A 1 92 ? -16.458 -5.183 4.573 1.00 92.75 92 LEU A O 1
ATOM 737 N N . VAL A 1 93 ? -14.945 -4.007 3.373 1.00 93.44 93 VAL A N 1
ATOM 738 C CA . VAL A 1 93 ? -14.269 -3.400 4.527 1.00 93.44 93 VAL A CA 1
ATOM 739 C C . VAL A 1 93 ? -14.653 -1.935 4.678 1.00 93.44 93 VAL A C 1
ATOM 741 O O . VAL A 1 93 ? -15.282 -1.574 5.669 1.00 93.44 93 VAL A O 1
ATOM 744 N N . VAL A 1 94 ? -14.324 -1.080 3.703 1.00 93.19 94 VAL A N 1
ATOM 745 C CA . VAL A 1 94 ? -14.465 0.385 3.850 1.00 93.19 94 VAL A CA 1
ATOM 746 C C . VAL A 1 94 ? -15.924 0.813 4.032 1.00 93.19 94 VAL A C 1
ATOM 748 O O . VAL A 1 94 ? -16.226 1.639 4.895 1.00 93.19 94 VAL A O 1
ATOM 751 N N . ARG A 1 95 ? -16.850 0.244 3.255 1.00 93.38 95 ARG A N 1
ATOM 752 C CA . ARG A 1 95 ? -18.286 0.578 3.319 1.00 93.38 95 ARG A CA 1
ATOM 753 C C . ARG A 1 95 ? -19.048 -0.159 4.417 1.00 93.38 95 ARG A C 1
ATOM 755 O O . ARG A 1 95 ? -20.180 0.213 4.722 1.00 93.38 95 ARG A O 1
ATOM 762 N N . ASN A 1 96 ? -18.446 -1.174 5.024 1.00 90.94 96 ASN A N 1
ATOM 763 C CA . ASN A 1 96 ? -19.092 -1.981 6.043 1.00 90.94 96 ASN A CA 1
ATOM 764 C C . ASN A 1 96 ? -18.975 -1.308 7.420 1.00 90.94 96 ASN A C 1
ATOM 766 O O . ASN A 1 96 ? -17.899 -1.217 8.009 1.00 90.94 96 ASN A O 1
ATOM 770 N N . GLY A 1 97 ? -20.110 -0.838 7.943 1.00 89.38 97 GLY A N 1
ATOM 771 C CA . GLY A 1 97 ? -20.189 -0.131 9.226 1.00 89.38 97 GLY A CA 1
ATOM 772 C C . GLY A 1 97 ? -19.874 -0.983 10.459 1.00 89.38 97 GLY A C 1
ATOM 773 O O . GLY A 1 97 ? -19.723 -0.419 11.541 1.00 89.38 97 GLY A O 1
ATOM 774 N N . ASN A 1 98 ? -19.757 -2.307 10.308 1.00 89.38 98 ASN A N 1
ATOM 775 C CA . ASN A 1 98 ? -19.337 -3.196 11.391 1.00 89.38 98 ASN A CA 1
ATOM 776 C C . ASN A 1 98 ? -17.838 -3.072 11.690 1.00 89.38 98 ASN A C 1
ATOM 778 O O . ASN A 1 98 ? -17.425 -3.331 12.817 1.00 89.38 98 ASN A O 1
ATOM 782 N N . PHE A 1 99 ? -17.028 -2.647 10.714 1.00 91.62 99 PHE A N 1
ATOM 783 C CA . PHE A 1 99 ? -15.619 -2.355 10.951 1.00 91.62 99 PHE A CA 1
ATOM 784 C C . PHE A 1 99 ? -15.443 -0.984 11.598 1.00 91.62 99 PHE A C 1
ATOM 786 O O . PHE A 1 99 ? -16.126 -0.004 11.273 1.00 91.62 99 PHE A O 1
ATOM 793 N N . SER A 1 100 ? -14.470 -0.884 12.502 1.00 92.25 100 SER A N 1
ATOM 794 C CA . SER A 1 100 ? -14.159 0.382 13.152 1.00 92.25 100 SER A CA 1
ATOM 795 C C . SER A 1 100 ? -13.688 1.435 12.144 1.00 92.25 100 SER A C 1
ATOM 797 O O . SER A 1 100 ? -13.285 1.153 11.012 1.00 92.25 100 SER A O 1
ATOM 799 N N . ARG A 1 101 ? -13.747 2.713 12.538 1.00 90.25 101 ARG A N 1
ATOM 800 C CA . ARG A 1 101 ? -13.181 3.804 11.722 1.00 90.25 101 ARG A CA 1
ATOM 801 C C . ARG A 1 101 ? -11.683 3.582 11.466 1.00 90.25 101 ARG A C 1
ATOM 803 O O . ARG A 1 101 ? -11.207 3.919 10.390 1.00 90.25 101 ARG A O 1
ATOM 810 N N . TYR A 1 102 ? -10.981 2.984 12.428 1.00 91.00 102 TYR A N 1
ATOM 811 C CA . TYR A 1 102 ? -9.564 2.650 12.334 1.00 91.00 102 TYR A CA 1
ATOM 812 C C . TYR A 1 102 ? -9.280 1.668 11.188 1.00 91.00 102 TYR A C 1
ATOM 814 O O . TYR A 1 102 ? -8.482 1.975 10.303 1.00 91.00 102 TYR A O 1
ATOM 822 N N . VAL A 1 103 ? -9.995 0.539 11.148 1.00 94.19 103 VAL A N 1
ATOM 823 C CA . VAL A 1 103 ? -9.848 -0.466 10.082 1.00 94.19 103 VAL A CA 1
ATOM 824 C C . VAL A 1 103 ? -10.182 0.124 8.719 1.00 94.19 103 VAL A C 1
ATOM 826 O O . VAL A 1 103 ? -9.408 -0.007 7.773 1.00 94.19 103 VAL A O 1
ATOM 829 N N . ARG A 1 104 ? -11.308 0.839 8.622 1.00 94.81 104 ARG A N 1
ATOM 830 C CA . ARG A 1 104 ? -11.757 1.451 7.364 1.00 94.81 104 ARG A CA 1
ATOM 831 C C . ARG A 1 104 ? -10.763 2.481 6.834 1.00 94.81 104 ARG A C 1
ATOM 833 O O . ARG A 1 104 ? -10.537 2.530 5.631 1.00 94.81 104 ARG A O 1
ATOM 840 N N . PHE A 1 105 ? -10.141 3.263 7.715 1.00 93.69 105 PHE A N 1
ATOM 841 C CA . PHE A 1 105 ? -9.124 4.242 7.334 1.00 93.69 105 PHE A CA 1
ATOM 842 C C . PHE A 1 105 ? -7.859 3.581 6.772 1.00 93.69 105 PHE A C 1
ATOM 844 O O . PHE A 1 105 ? -7.409 3.953 5.690 1.00 93.69 105 PHE A O 1
ATOM 851 N N . ASN A 1 106 ? -7.312 2.570 7.453 1.00 95.50 106 ASN A N 1
ATOM 852 C CA . ASN A 1 106 ? -6.126 1.852 6.969 1.00 95.50 106 ASN A CA 1
ATOM 853 C C . ASN A 1 106 ? -6.409 1.079 5.673 1.00 95.50 106 ASN A C 1
ATOM 855 O O . ASN A 1 106 ? -5.625 1.157 4.728 1.00 95.50 106 ASN A O 1
ATOM 859 N N . ALA A 1 107 ? -7.567 0.419 5.581 1.00 95.38 107 ALA A N 1
ATOM 860 C CA . ALA A 1 107 ? -8.006 -0.240 4.353 1.00 95.38 107 ALA A CA 1
ATOM 861 C C . ALA A 1 107 ? -8.144 0.751 3.187 1.00 95.38 107 ALA A C 1
ATOM 863 O O . ALA A 1 107 ? -7.722 0.455 2.072 1.00 95.38 107 ALA A O 1
ATOM 864 N N . MET A 1 108 ? -8.670 1.953 3.442 1.00 94.94 108 MET A N 1
ATOM 865 C CA . MET A 1 108 ? -8.772 2.994 2.424 1.00 94.94 108 MET A CA 1
ATOM 866 C C . MET A 1 108 ? -7.394 3.497 1.971 1.00 94.94 108 MET A C 1
ATOM 868 O O . MET A 1 108 ? -7.198 3.710 0.778 1.00 94.94 108 MET A O 1
ATOM 872 N N . GLN A 1 109 ? -6.417 3.634 2.878 1.00 95.25 109 GLN A N 1
ATOM 873 C CA . GLN A 1 109 ? -5.042 3.964 2.483 1.00 95.25 109 GLN A CA 1
ATOM 874 C C . GLN A 1 109 ? -4.429 2.881 1.583 1.00 95.25 109 GLN A C 1
ATOM 876 O O . GLN A 1 109 ? -3.812 3.209 0.572 1.00 95.25 109 GLN A O 1
ATOM 881 N N . ALA A 1 110 ? -4.643 1.601 1.903 1.00 95.25 110 ALA A N 1
ATOM 882 C CA . ALA A 1 110 ? -4.191 0.489 1.069 1.00 95.25 110 ALA A CA 1
ATOM 883 C C . ALA A 1 110 ? -4.841 0.494 -0.328 1.00 95.25 110 ALA A C 1
ATOM 885 O O . ALA A 1 110 ? -4.151 0.283 -1.321 1.00 95.25 110 ALA A O 1
ATOM 886 N N . ILE A 1 111 ? -6.139 0.808 -0.419 1.00 94.19 111 ILE A N 1
ATOM 887 C CA . ILE A 1 111 ? -6.851 0.962 -1.700 1.00 94.19 111 ILE A CA 1
ATOM 888 C C . ILE A 1 111 ? -6.299 2.137 -2.510 1.00 94.19 111 ILE A C 1
ATOM 890 O O . ILE A 1 111 ? -6.109 2.016 -3.714 1.00 94.19 111 ILE A O 1
ATOM 894 N N . VAL A 1 112 ? -6.034 3.282 -1.878 1.00 93.44 112 VAL A N 1
ATOM 895 C CA . VAL A 1 112 ? -5.471 4.438 -2.592 1.00 93.44 112 VAL A CA 1
ATOM 896 C C . VAL A 1 112 ? -4.081 4.113 -3.142 1.00 93.44 112 VAL A C 1
ATOM 898 O O . VAL A 1 112 ? -3.799 4.480 -4.279 1.00 93.44 112 VAL A O 1
ATOM 901 N N . LEU A 1 113 ? -3.234 3.406 -2.384 1.00 94.50 113 LEU A N 1
ATOM 902 C CA . LEU A 1 113 ? -1.936 2.937 -2.882 1.00 94.50 113 LEU A CA 1
ATOM 903 C C . LEU A 1 113 ? -2.088 2.069 -4.131 1.00 94.50 113 LEU A C 1
ATOM 905 O O . LEU A 1 113 ? -1.399 2.307 -5.113 1.00 94.50 113 LEU A O 1
ATOM 909 N N . ASP A 1 114 ? -3.008 1.109 -4.101 1.00 92.38 114 ASP A N 1
ATOM 910 C CA . ASP A 1 114 ? -3.286 0.218 -5.226 1.00 92.38 114 ASP A CA 1
ATOM 911 C C . ASP A 1 114 ? -3.783 0.974 -6.469 1.00 92.38 114 ASP A C 1
ATOM 913 O O . ASP A 1 114 ? -3.266 0.798 -7.569 1.00 92.38 114 ASP A O 1
ATOM 917 N N . VAL A 1 115 ? -4.704 1.926 -6.291 1.00 90.31 115 VAL A N 1
ATOM 918 C CA . VAL A 1 115 ? -5.179 2.791 -7.384 1.00 90.31 115 VAL A CA 1
ATOM 919 C C . VAL A 1 115 ? -4.041 3.626 -7.982 1.00 90.31 115 VAL A C 1
ATOM 921 O O . VAL A 1 115 ? -4.008 3.837 -9.194 1.00 90.31 115 VAL A O 1
ATOM 924 N N . LEU A 1 116 ? -3.084 4.087 -7.170 1.00 91.38 116 LEU A N 1
ATOM 925 C CA . LEU A 1 116 ? -1.916 4.817 -7.673 1.00 91.38 116 LEU A CA 1
ATOM 926 C C . LEU A 1 116 ? -1.010 3.945 -8.555 1.00 91.38 116 LEU A C 1
ATOM 928 O O . LEU A 1 116 ? -0.334 4.496 -9.422 1.00 91.38 116 LEU A O 1
ATOM 932 N N . LEU A 1 117 ? -1.028 2.614 -8.400 1.00 91.62 117 LEU A N 1
ATOM 933 C CA . LEU A 1 117 ? -0.259 1.685 -9.240 1.00 91.62 117 LEU A CA 1
ATOM 934 C C . LEU A 1 117 ? -0.794 1.558 -10.668 1.00 91.62 117 LEU A C 1
ATOM 936 O O . LEU A 1 117 ? -0.068 1.084 -11.539 1.00 91.62 117 LEU A O 1
ATOM 940 N N . ILE A 1 118 ? -2.004 2.050 -10.944 1.00 89.44 118 ILE A N 1
ATOM 941 C CA . ILE A 1 118 ? -2.522 2.150 -12.314 1.00 89.44 118 ILE A CA 1
ATOM 942 C C . ILE A 1 118 ? -1.638 3.086 -13.154 1.00 89.44 118 ILE A C 1
ATOM 944 O O . ILE A 1 118 ? -1.464 2.866 -14.350 1.00 89.44 118 ILE A O 1
ATOM 948 N N . LEU A 1 119 ? -1.055 4.125 -12.545 1.00 90.25 119 LEU A N 1
ATOM 949 C CA . LEU A 1 119 ? -0.233 5.108 -13.256 1.00 90.25 119 LEU A CA 1
ATOM 950 C C . LEU A 1 119 ? 1.056 4.504 -13.846 1.00 90.25 119 LEU A C 1
ATOM 952 O O . LEU A 1 119 ? 1.247 4.642 -15.057 1.00 90.25 119 LEU A O 1
ATOM 956 N N . PRO A 1 120 ? 1.933 3.843 -13.060 1.00 90.44 120 PRO A N 1
ATOM 957 C CA . PRO A 1 120 ? 3.108 3.181 -13.616 1.00 90.44 120 PRO A CA 1
ATOM 958 C C . PRO A 1 120 ? 2.739 2.036 -14.571 1.00 90.44 120 PRO A C 1
ATOM 960 O O . PRO A 1 120 ? 3.365 1.931 -15.619 1.00 90.44 120 PRO A O 1
ATOM 963 N N . ASP A 1 121 ? 1.679 1.260 -14.305 1.00 89.19 121 ASP A N 1
ATOM 964 C CA . ASP A 1 121 ? 1.232 0.180 -15.205 1.00 89.19 121 ASP A CA 1
ATOM 965 C C . ASP A 1 121 ? 0.838 0.706 -16.598 1.00 89.19 121 ASP A C 1
ATOM 967 O O . ASP A 1 121 ? 1.272 0.179 -17.623 1.00 89.19 121 ASP A O 1
ATOM 971 N N . VAL A 1 122 ? 0.056 1.789 -16.662 1.00 88.94 122 VAL A N 1
ATOM 972 C CA . VAL A 1 122 ? -0.311 2.426 -17.938 1.00 88.94 122 VAL A CA 1
ATOM 973 C C . VAL A 1 122 ? 0.917 3.004 -18.638 1.00 88.94 122 VAL A C 1
ATOM 975 O O . VAL A 1 122 ? 1.024 2.902 -19.865 1.00 88.94 122 VAL A O 1
ATOM 978 N N . LEU A 1 123 ? 1.847 3.594 -17.883 1.00 88.25 123 LEU A N 1
ATOM 979 C CA . LEU A 1 123 ? 3.075 4.153 -18.437 1.00 88.25 123 LEU A CA 1
ATOM 980 C C . LEU A 1 123 ? 3.958 3.061 -19.051 1.00 88.25 123 LEU A C 1
ATOM 982 O O . LEU A 1 123 ? 4.351 3.212 -20.202 1.00 88.25 123 LEU A O 1
ATOM 986 N N . GLU A 1 124 ? 4.205 1.955 -18.348 1.00 86.25 124 GLU A N 1
ATOM 987 C CA . GLU A 1 124 ? 4.994 0.818 -18.848 1.00 86.25 124 GLU A CA 1
ATOM 988 C C . GLU A 1 124 ? 4.364 0.168 -20.087 1.00 86.25 124 GLU A C 1
ATOM 990 O O . GLU A 1 124 ? 5.054 -0.166 -21.050 1.00 86.25 124 GLU A O 1
ATOM 995 N N . ARG A 1 125 ? 3.034 0.021 -20.113 1.00 86.00 125 ARG A N 1
ATOM 996 C CA . ARG A 1 125 ? 2.328 -0.514 -21.291 1.00 86.00 125 ARG A CA 1
ATOM 997 C C . ARG A 1 125 ? 2.416 0.412 -22.500 1.00 86.00 125 ARG A C 1
ATOM 999 O O . ARG A 1 125 ? 2.394 -0.063 -23.633 1.00 86.00 125 ARG A O 1
ATOM 1006 N N . SER A 1 126 ? 2.489 1.719 -22.261 1.00 87.00 126 SER A N 1
ATOM 1007 C CA . SER A 1 126 ? 2.585 2.738 -23.313 1.00 87.00 126 SER A CA 1
ATOM 1008 C C . SER A 1 126 ? 4.027 2.956 -23.780 1.00 87.00 126 SER A C 1
ATOM 1010 O O . SER A 1 126 ? 4.263 3.258 -24.947 1.00 87.00 126 SER A O 1
ATOM 1012 N N . PHE A 1 127 ? 4.991 2.791 -22.875 1.00 81.81 127 PHE A N 1
ATOM 1013 C CA . PHE A 1 127 ? 6.421 2.958 -23.093 1.00 81.81 127 PHE A CA 1
ATOM 1014 C C . PHE A 1 127 ? 7.155 1.682 -22.676 1.00 81.81 127 PHE A C 1
ATOM 1016 O O . PHE A 1 127 ? 7.456 1.492 -21.502 1.00 81.81 127 PHE A O 1
ATOM 1023 N N . ASN A 1 128 ? 7.521 0.849 -23.655 1.00 75.62 128 ASN A N 1
ATOM 1024 C CA . ASN A 1 128 ? 8.324 -0.358 -23.432 1.00 75.62 128 ASN A CA 1
ATOM 1025 C C . ASN A 1 128 ? 9.708 -0.266 -24.115 1.00 75.62 128 ASN A C 1
ATOM 1027 O O . ASN A 1 128 ? 9.959 -0.951 -25.112 1.00 75.62 128 ASN A O 1
ATOM 1031 N N . PRO A 1 129 ? 10.601 0.628 -23.650 1.00 81.94 129 PRO A N 1
ATOM 1032 C CA . PRO A 1 129 ? 11.948 0.743 -24.190 1.00 81.94 129 PRO A CA 1
ATOM 1033 C C . PRO A 1 129 ? 12.773 -0.502 -23.845 1.00 81.94 129 PRO A C 1
ATOM 1035 O O . PRO A 1 129 ? 12.918 -0.865 -22.681 1.00 81.94 129 PRO A O 1
ATOM 1038 N N . SER A 1 130 ? 13.342 -1.141 -24.865 1.00 78.88 130 SER A N 1
ATOM 1039 C CA . SER A 1 130 ? 14.113 -2.379 -24.690 1.00 78.88 130 SER A CA 1
ATOM 1040 C C . SER A 1 130 ? 15.602 -2.156 -24.395 1.00 78.88 130 SER A C 1
ATOM 1042 O O . SER A 1 130 ? 16.265 -3.098 -23.977 1.00 78.88 130 SER A O 1
ATOM 1044 N N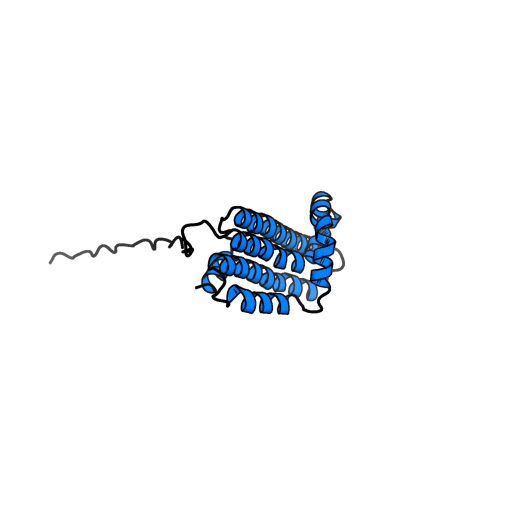 . ASP A 1 131 ? 16.134 -0.945 -24.607 1.00 83.50 131 ASP A N 1
ATOM 1045 C CA . ASP A 1 131 ? 17.550 -0.626 -24.372 1.00 83.50 131 ASP A CA 1
ATOM 1046 C C . ASP A 1 131 ? 17.788 0.886 -24.147 1.00 83.50 131 ASP A C 1
ATOM 1048 O O . ASP A 1 131 ? 16.897 1.725 -24.335 1.00 83.50 131 ASP A O 1
ATOM 1052 N N . GLY A 1 132 ? 19.007 1.237 -23.742 1.00 89.88 132 GLY A N 1
ATOM 1053 C CA . GLY A 1 132 ? 19.511 2.599 -23.632 1.00 89.88 132 GLY A CA 1
ATOM 1054 C C . GLY A 1 132 ? 18.917 3.397 -22.471 1.00 89.88 132 GLY A C 1
ATOM 1055 O O . GLY A 1 132 ? 18.511 2.865 -21.438 1.00 89.88 132 GLY A O 1
ATOM 1056 N N . ILE A 1 133 ? 18.868 4.722 -22.643 1.00 88.38 133 ILE A N 1
ATOM 1057 C CA . ILE A 1 133 ? 18.399 5.661 -21.609 1.00 88.38 133 ILE A CA 1
ATOM 1058 C C . ILE A 1 133 ? 16.944 5.366 -21.205 1.00 88.38 133 ILE A C 1
ATOM 1060 O O . ILE A 1 133 ? 16.595 5.497 -20.033 1.00 88.38 133 ILE A O 1
ATOM 1064 N N . GLY A 1 134 ? 16.104 4.929 -22.151 1.00 86.44 134 GLY A N 1
ATOM 1065 C CA . GLY A 1 134 ? 14.707 4.585 -21.882 1.00 86.44 134 GLY A CA 1
ATOM 1066 C C . GLY A 1 134 ? 14.569 3.427 -20.893 1.00 86.44 134 GLY A C 1
ATOM 1067 O O . GLY A 1 134 ? 13.790 3.525 -19.947 1.00 86.44 134 GLY A O 1
ATOM 1068 N N . LEU A 1 135 ? 15.378 2.375 -21.053 1.00 87.75 135 LEU A N 1
ATOM 1069 C CA . LEU A 1 135 ? 15.408 1.252 -20.118 1.00 87.75 135 LEU A CA 1
ATOM 1070 C C . LEU A 1 135 ? 15.848 1.704 -18.717 1.00 87.75 135 LEU A C 1
ATOM 1072 O O . LEU A 1 135 ? 15.226 1.330 -17.725 1.00 87.75 135 LEU A O 1
ATOM 1076 N N . GLY A 1 136 ? 16.866 2.568 -18.634 1.00 89.50 136 GLY A N 1
ATOM 1077 C CA . GLY A 1 136 ? 17.319 3.145 -17.364 1.00 89.50 136 GLY A CA 1
ATOM 1078 C C . GLY A 1 136 ? 16.235 3.959 -16.642 1.00 89.50 136 GLY A C 1
ATOM 1079 O O . GLY A 1 136 ? 16.123 3.883 -15.417 1.00 89.50 136 GLY A O 1
ATOM 1080 N N . MET A 1 137 ? 15.394 4.695 -17.380 1.00 89.88 137 MET A N 1
ATOM 1081 C CA . MET A 1 137 ? 14.261 5.420 -16.790 1.00 89.88 137 MET A CA 1
ATOM 1082 C C . MET A 1 137 ? 13.198 4.472 -16.231 1.00 89.88 137 MET A C 1
ATOM 1084 O O . MET A 1 137 ? 12.754 4.680 -15.103 1.00 89.88 137 MET A O 1
ATOM 1088 N N . VAL A 1 138 ? 12.828 3.424 -16.975 1.00 90.50 138 VAL A N 1
ATOM 1089 C CA . VAL A 1 138 ? 11.878 2.403 -16.498 1.00 90.50 138 VAL A CA 1
ATOM 1090 C C . VAL A 1 138 ? 12.432 1.697 -15.262 1.00 90.50 138 VAL A C 1
ATOM 1092 O O . VAL A 1 138 ? 11.748 1.597 -14.253 1.00 90.50 138 VAL A O 1
ATOM 1095 N N . MET A 1 139 ? 13.710 1.305 -15.274 1.00 92.00 139 MET A N 1
ATOM 1096 C CA . MET A 1 139 ? 14.370 0.716 -14.103 1.00 92.00 139 MET A CA 1
ATOM 1097 C C . MET A 1 139 ? 14.264 1.596 -12.856 1.00 92.00 139 MET A C 1
ATOM 1099 O O . MET A 1 139 ? 13.971 1.093 -11.769 1.00 92.00 139 MET A O 1
ATOM 1103 N N . SER A 1 140 ? 14.497 2.901 -13.007 1.00 92.88 140 SER A N 1
ATOM 1104 C CA . SER A 1 140 ? 14.399 3.869 -11.913 1.00 92.88 140 SER A CA 1
ATOM 1105 C C . SER A 1 140 ? 12.959 4.034 -11.414 1.00 92.88 140 SER A C 1
ATOM 1107 O O . SER A 1 140 ? 12.723 4.053 -10.202 1.00 92.88 140 SER A O 1
ATOM 1109 N N . LEU A 1 141 ? 11.991 4.105 -12.332 1.00 93.62 141 LEU A N 1
ATOM 1110 C CA . LEU A 1 141 ? 10.570 4.227 -12.015 1.00 93.62 141 LEU A CA 1
ATOM 1111 C C . LEU A 1 141 ? 10.060 3.002 -11.246 1.00 93.62 141 LEU A C 1
ATOM 1113 O O . LEU A 1 141 ? 9.570 3.164 -10.128 1.00 93.62 141 LEU A O 1
ATOM 1117 N N . ASP A 1 142 ? 10.263 1.797 -11.779 1.00 94.56 142 ASP A N 1
ATOM 1118 C CA . ASP A 1 142 ? 9.871 0.532 -11.146 1.00 94.56 142 ASP A CA 1
ATOM 1119 C C . ASP A 1 142 ? 10.484 0.420 -9.744 1.00 94.56 142 ASP A C 1
ATOM 1121 O O . ASP A 1 142 ? 9.793 0.167 -8.755 1.00 94.56 142 ASP A O 1
ATOM 1125 N N . SER A 1 143 ? 11.785 0.709 -9.630 1.00 95.75 143 SER A N 1
ATOM 1126 C CA . SER A 1 143 ? 12.495 0.669 -8.349 1.00 95.75 143 SER A CA 1
ATOM 1127 C C . SER A 1 143 ? 11.924 1.668 -7.342 1.00 95.75 143 SER A C 1
ATOM 1129 O O . SER A 1 143 ? 11.769 1.339 -6.166 1.00 95.75 143 SER A O 1
ATOM 1131 N N . THR A 1 144 ? 11.570 2.874 -7.789 1.00 95.69 144 THR A N 1
ATOM 1132 C CA . THR A 1 144 ? 10.976 3.909 -6.931 1.00 95.69 144 THR A CA 1
ATOM 1133 C C . THR A 1 144 ? 9.593 3.489 -6.440 1.00 95.69 144 THR A C 1
ATOM 1135 O O . THR A 1 144 ? 9.305 3.606 -5.247 1.00 95.69 144 THR A O 1
ATOM 1138 N N . VAL A 1 145 ? 8.755 2.955 -7.334 1.00 96.25 145 VAL A N 1
ATOM 1139 C CA . VAL A 1 145 ? 7.421 2.440 -6.993 1.00 96.25 145 VAL A CA 1
ATOM 1140 C C . VAL A 1 145 ? 7.536 1.300 -5.983 1.00 96.25 145 VAL A C 1
ATOM 1142 O O . VAL A 1 145 ? 6.864 1.321 -4.951 1.00 96.25 145 VAL A O 1
ATOM 1145 N N . PHE A 1 146 ? 8.437 0.343 -6.219 1.00 97.25 146 PHE A N 1
ATOM 1146 C CA . PHE A 1 146 ? 8.672 -0.767 -5.300 1.00 97.25 146 PHE A CA 1
ATOM 1147 C C . PHE A 1 146 ? 9.132 -0.301 -3.917 1.00 97.25 146 PHE A C 1
ATOM 1149 O O . PHE A 1 146 ? 8.579 -0.738 -2.909 1.00 97.25 146 PHE A O 1
ATOM 1156 N N . LEU A 1 147 ? 10.117 0.598 -3.846 1.00 96.69 147 LEU A N 1
ATOM 1157 C CA . LEU A 1 147 ? 10.616 1.112 -2.569 1.00 96.69 147 LEU A CA 1
ATOM 1158 C C . LEU A 1 147 ? 9.531 1.878 -1.809 1.00 96.69 147 LEU A C 1
ATOM 1160 O O . LEU A 1 147 ? 9.416 1.728 -0.594 1.00 96.69 147 LEU A O 1
ATOM 1164 N N . PHE A 1 148 ? 8.698 2.648 -2.510 1.00 96.38 148 PHE A N 1
ATOM 1165 C CA . PHE A 1 148 ? 7.570 3.342 -1.899 1.00 96.38 148 PHE A CA 1
ATOM 1166 C C . PHE A 1 148 ? 6.531 2.369 -1.320 1.00 96.38 148 PHE A C 1
ATOM 1168 O O . PHE A 1 148 ? 6.090 2.545 -0.179 1.00 96.38 148 PHE A O 1
ATOM 1175 N N . LEU A 1 149 ? 6.178 1.310 -2.056 1.00 96.81 149 LEU A N 1
ATOM 1176 C CA . LEU A 1 149 ? 5.293 0.249 -1.564 1.00 96.81 149 LEU A CA 1
ATOM 1177 C C . LEU A 1 149 ? 5.902 -0.502 -0.380 1.00 96.81 149 LEU A C 1
ATOM 1179 O O . LEU A 1 149 ? 5.210 -0.769 0.599 1.00 96.81 149 LEU A O 1
ATOM 1183 N N . PHE A 1 150 ? 7.196 -0.809 -0.441 1.00 97.00 150 PHE A N 1
ATOM 1184 C CA . PHE A 1 150 ? 7.910 -1.500 0.627 1.00 97.00 150 PHE A CA 1
ATOM 1185 C C . PHE A 1 150 ? 7.944 -0.668 1.914 1.00 97.00 150 PHE A C 1
ATOM 1187 O O . PHE A 1 150 ? 7.608 -1.165 2.987 1.00 97.00 150 PHE A O 1
ATOM 1194 N N . VAL A 1 151 ? 8.267 0.625 1.818 1.00 96.88 151 VAL A N 1
ATOM 1195 C CA . VAL A 1 151 ? 8.211 1.547 2.962 1.00 96.88 151 VAL A CA 1
ATOM 1196 C C . VAL A 1 151 ? 6.786 1.654 3.500 1.00 96.88 151 VAL A C 1
ATOM 1198 O O . VAL A 1 151 ? 6.595 1.600 4.713 1.00 96.88 151 VAL A O 1
ATOM 1201 N N . SER A 1 152 ? 5.784 1.744 2.622 1.00 96.50 152 SER A N 1
ATOM 1202 C CA . SER A 1 152 ? 4.372 1.793 3.020 1.00 96.50 152 SER A CA 1
ATOM 1203 C C . SER A 1 152 ? 3.933 0.526 3.756 1.00 96.50 152 SER A C 1
ATOM 1205 O O . SER A 1 152 ? 3.242 0.628 4.768 1.00 96.50 152 SER A O 1
ATOM 1207 N N . LEU A 1 153 ? 4.383 -0.650 3.306 1.00 97.19 153 LEU A N 1
ATOM 1208 C CA . LEU A 1 153 ? 4.153 -1.928 3.976 1.00 97.19 153 LEU A CA 1
ATOM 1209 C C . LEU A 1 153 ? 4.745 -1.921 5.385 1.00 97.19 153 LEU A C 1
ATOM 1211 O O . LEU A 1 153 ? 4.030 -2.201 6.346 1.00 97.19 153 LEU A O 1
ATOM 1215 N N . ILE A 1 154 ? 6.035 -1.602 5.511 1.00 96.75 154 ILE A N 1
ATOM 1216 C CA . ILE A 1 154 ? 6.741 -1.650 6.795 1.00 96.75 154 ILE A CA 1
ATOM 1217 C C . ILE A 1 154 ? 6.164 -0.619 7.762 1.00 96.75 154 ILE A C 1
ATOM 1219 O O . ILE A 1 154 ? 5.817 -0.970 8.889 1.00 96.75 154 ILE A O 1
ATOM 1223 N N . TYR A 1 155 ? 6.020 0.633 7.329 1.00 96.75 155 TYR A N 1
ATOM 1224 C CA . TYR A 1 155 ? 5.497 1.713 8.161 1.00 96.75 155 TYR A CA 1
ATOM 1225 C C . TYR A 1 155 ? 4.032 1.476 8.544 1.00 96.75 155 TYR A C 1
ATOM 1227 O O . TYR A 1 155 ? 3.703 1.482 9.730 1.00 96.75 155 TYR A O 1
ATOM 1235 N N . GLY A 1 156 ? 3.166 1.213 7.560 1.00 95.81 156 GLY A N 1
ATOM 1236 C CA . GLY A 1 156 ? 1.737 0.988 7.770 1.00 95.81 156 GLY A CA 1
ATOM 1237 C C . GLY A 1 156 ? 1.473 -0.197 8.693 1.00 95.81 156 GLY A C 1
ATOM 1238 O O . GLY A 1 156 ? 0.822 -0.045 9.728 1.00 95.81 156 GLY A O 1
ATOM 1239 N N . SER A 1 157 ? 2.066 -1.354 8.384 1.00 95.94 157 SER A N 1
ATOM 1240 C CA . SER A 1 157 ? 1.884 -2.566 9.187 1.00 95.94 157 SER A CA 1
ATOM 1241 C C . SER A 1 157 ? 2.437 -2.403 10.598 1.00 95.94 157 SER A C 1
ATOM 1243 O O . SER A 1 157 ? 1.752 -2.749 11.556 1.00 95.94 157 SER A O 1
ATOM 1245 N N . SER A 1 158 ? 3.643 -1.843 10.754 1.00 95.88 158 SER A N 1
ATOM 1246 C CA . SER A 1 158 ? 4.269 -1.686 12.076 1.00 95.88 158 SER A CA 1
ATOM 1247 C C . SER A 1 158 ? 3.503 -0.703 12.957 1.00 95.88 158 SER A C 1
ATOM 1249 O O . SER A 1 158 ? 3.244 -1.002 14.120 1.00 95.88 158 SER A O 1
ATOM 1251 N N . CYS A 1 159 ? 3.073 0.442 12.415 1.00 93.56 159 CYS A N 1
ATOM 1252 C CA . CYS A 1 159 ? 2.219 1.369 13.154 1.00 93.56 159 CYS A CA 1
ATOM 1253 C C . CYS A 1 159 ? 0.909 0.697 13.572 1.00 93.56 159 CYS A C 1
ATOM 1255 O O . CYS A 1 159 ? 0.505 0.839 14.727 1.00 93.56 159 CYS A O 1
ATOM 1257 N N . CYS A 1 160 ? 0.285 -0.091 12.691 1.00 94.12 160 CYS A N 1
ATOM 1258 C CA . CYS A 1 160 ? -0.924 -0.828 13.042 1.00 94.12 160 CYS A CA 1
ATOM 1259 C C . CYS A 1 160 ? -0.695 -1.873 14.133 1.00 94.12 160 CYS A C 1
ATOM 1261 O O . CYS A 1 160 ? -1.442 -1.925 15.114 1.00 94.12 160 CYS A O 1
ATOM 1263 N N . PHE A 1 161 ? 0.395 -2.632 14.038 1.00 91.44 161 PHE A N 1
ATOM 1264 C CA . PHE A 1 161 ? 0.808 -3.552 15.090 1.00 91.44 161 PHE A CA 1
ATOM 1265 C C . PHE A 1 161 ? 1.085 -2.857 16.414 1.00 91.44 161 PHE A C 1
ATOM 1267 O O . PHE A 1 161 ? 0.923 -3.500 17.439 1.00 91.44 161 PHE A O 1
ATOM 1274 N N . LEU A 1 162 ? 1.433 -1.571 16.435 1.00 90.38 162 LEU A N 1
ATOM 1275 C CA . LEU A 1 162 ? 1.615 -0.773 17.652 1.00 90.38 162 LEU A CA 1
ATOM 1276 C C . LEU A 1 162 ? 0.342 -0.025 18.097 1.00 90.38 162 LEU A C 1
ATOM 1278 O O . LEU A 1 162 ? 0.385 0.705 19.083 1.00 90.38 162 LEU A O 1
ATOM 1282 N N . GLY A 1 163 ? -0.786 -0.188 17.396 1.00 86.88 163 GLY A N 1
ATOM 1283 C CA . GLY A 1 163 ? -2.042 0.518 17.697 1.00 86.88 163 GLY A CA 1
ATOM 1284 C C . GLY A 1 163 ? -2.035 1.997 17.289 1.00 86.88 163 GLY A C 1
ATOM 1285 O O . GLY A 1 163 ? -2.903 2.769 17.689 1.00 86.88 163 GLY A O 1
ATOM 1286 N N . GLN A 1 164 ? -1.054 2.410 16.488 1.00 89.19 164 GLN A N 1
ATOM 1287 C CA . GLN A 1 164 ? -0.945 3.757 15.940 1.00 89.19 164 GLN A CA 1
ATOM 1288 C C . GLN A 1 164 ? -1.729 3.862 14.629 1.00 89.19 164 GLN A C 1
ATOM 1290 O O . GLN A 1 164 ? -1.983 2.866 13.951 1.00 89.19 164 GLN A O 1
ATOM 1295 N N . ILE A 1 165 ? -2.117 5.082 14.260 1.00 88.31 165 ILE A N 1
ATOM 1296 C CA . ILE A 1 165 ? -2.752 5.365 12.969 1.00 88.31 165 ILE A CA 1
ATOM 1297 C C . ILE A 1 165 ? -1.650 5.822 12.004 1.00 88.31 165 ILE A C 1
ATOM 1299 O O . ILE A 1 165 ? -1.228 6.980 12.106 1.00 88.31 165 ILE A O 1
ATOM 1303 N N . PRO A 1 166 ? -1.157 4.959 11.095 1.00 88.50 166 PRO A N 1
ATOM 1304 C CA . PRO A 1 166 ? -0.210 5.390 10.074 1.00 88.50 166 PRO A CA 1
ATOM 1305 C C . PRO A 1 166 ? -0.878 6.416 9.162 1.00 88.50 166 PRO A C 1
ATOM 1307 O O . PRO A 1 166 ? -2.035 6.255 8.779 1.00 88.50 166 PRO A O 1
ATOM 1310 N N . ARG A 1 167 ? -0.163 7.478 8.793 1.00 89.44 167 ARG A N 1
ATOM 1311 C CA . ARG A 1 167 ? -0.646 8.465 7.819 1.00 89.44 167 ARG A CA 1
ATOM 1312 C C . ARG A 1 167 ? 0.381 8.612 6.712 1.00 89.44 167 ARG A C 1
ATOM 1314 O O . ARG A 1 167 ? 1.384 9.300 6.882 1.00 89.44 167 A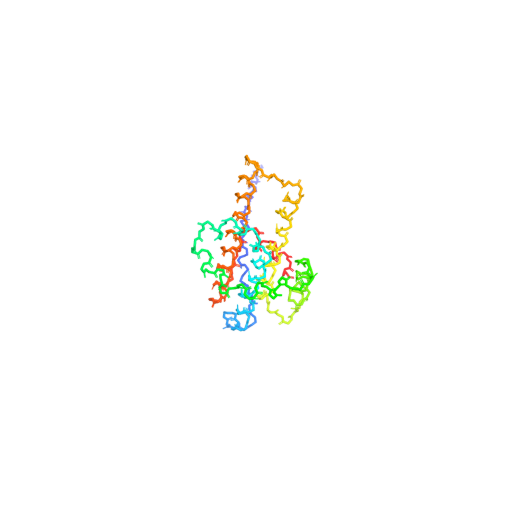RG A O 1
ATOM 1321 N N . LEU A 1 168 ? 0.137 7.927 5.602 1.00 85.50 168 LEU A N 1
ATOM 1322 C CA . LEU A 1 168 ? 0.991 7.995 4.425 1.00 85.50 168 LEU A CA 1
ATOM 1323 C C . LEU A 1 168 ? 0.742 9.320 3.685 1.00 85.50 168 LEU A C 1
ATOM 1325 O O . LEU A 1 168 ? -0.419 9.669 3.460 1.00 85.50 168 LEU A O 1
ATOM 1329 N N . PRO A 1 169 ? 1.790 10.067 3.297 1.00 79.56 169 PRO A N 1
ATOM 1330 C CA . PRO A 1 169 ? 1.621 11.332 2.585 1.00 79.56 169 PRO A CA 1
ATOM 1331 C C . PRO A 1 169 ? 0.878 11.114 1.259 1.00 79.56 169 PRO A C 1
ATOM 1333 O O . PRO A 1 169 ? 1.107 10.105 0.594 1.00 79.56 169 PRO A O 1
ATOM 1336 N N . LEU A 1 170 ? -0.008 12.048 0.881 1.00 77.00 170 LEU A N 1
ATOM 1337 C CA . LEU A 1 170 ? -0.911 12.004 -0.291 1.00 77.00 170 LEU A CA 1
ATOM 1338 C C . LEU A 1 170 ? -2.062 10.993 -0.166 1.00 77.00 170 LEU A C 1
ATOM 1340 O O . LEU A 1 170 ? -3.177 11.245 -0.624 1.00 77.00 170 LEU A O 1
ATOM 1344 N N . VAL A 1 171 ? -1.797 9.853 0.464 1.00 82.81 171 VAL A N 1
ATOM 1345 C CA . VAL A 1 171 ? -2.722 8.729 0.614 1.00 82.81 171 VAL A CA 1
ATOM 1346 C C . VAL A 1 171 ? -3.694 8.966 1.774 1.00 82.81 171 VAL A C 1
ATOM 1348 O O . VAL A 1 171 ? -4.896 8.735 1.637 1.00 82.81 171 VAL A O 1
ATOM 1351 N N . ALA A 1 172 ? -3.202 9.473 2.907 1.00 76.12 172 ALA A N 1
ATOM 1352 C CA . ALA A 1 172 ? -3.998 9.713 4.108 1.00 76.12 172 ALA A CA 1
ATOM 1353 C C . ALA A 1 172 ? -5.084 10.773 3.879 1.00 76.12 172 ALA A C 1
ATOM 1355 O O . ALA A 1 172 ? -6.214 10.614 4.338 1.00 76.12 172 ALA A O 1
ATOM 1356 N N . GLU A 1 173 ? -4.772 11.835 3.134 1.00 84.31 173 GLU A N 1
ATOM 1357 C CA . GLU A 1 173 ? -5.729 12.897 2.811 1.00 84.31 173 GLU A CA 1
ATOM 1358 C C . GLU A 1 173 ? -6.841 12.397 1.880 1.00 84.31 173 GLU A C 1
ATOM 1360 O O . GLU A 1 173 ? -7.995 12.811 2.017 1.00 84.31 173 GLU A O 1
ATOM 1365 N N . ALA A 1 174 ? -6.508 11.510 0.937 1.00 80.56 174 ALA A N 1
ATOM 1366 C CA . ALA A 1 174 ? -7.486 10.867 0.067 1.00 80.56 174 ALA A CA 1
ATOM 1367 C C . ALA A 1 174 ? -8.379 9.899 0.858 1.00 80.56 174 ALA A C 1
ATOM 1369 O O . ALA A 1 174 ? -9.598 9.901 0.677 1.00 80.56 174 ALA A O 1
ATOM 1370 N N . ALA A 1 175 ? -7.787 9.131 1.776 1.00 77.50 175 ALA A N 1
ATOM 1371 C CA . ALA A 1 175 ? -8.511 8.202 2.631 1.00 77.50 175 ALA A CA 1
ATOM 1372 C C . ALA A 1 175 ? -9.493 8.914 3.575 1.00 77.50 175 ALA A C 1
ATOM 1374 O O . ALA A 1 175 ? -10.657 8.520 3.662 1.00 77.50 175 ALA A O 1
ATOM 1375 N N . ASP A 1 176 ? -9.069 10.007 4.219 1.00 83.50 176 ASP A N 1
ATOM 1376 C CA . ASP A 1 176 ? -9.919 10.781 5.134 1.00 83.50 176 ASP A CA 1
ATOM 1377 C C . ASP A 1 176 ? -11.207 11.272 4.462 1.00 83.50 176 ASP A C 1
ATOM 1379 O O . ASP A 1 176 ? -12.268 11.262 5.080 1.00 83.50 176 ASP A O 1
ATOM 1383 N N . ARG A 1 177 ? -11.146 11.666 3.184 1.00 81.25 177 ARG A N 1
ATOM 1384 C CA . ARG A 1 177 ? -12.326 12.152 2.447 1.00 81.25 177 ARG A CA 1
ATOM 1385 C C . ARG A 1 177 ? -13.376 11.070 2.212 1.00 81.25 177 ARG A C 1
ATOM 1387 O O . ARG A 1 177 ? -14.540 11.407 2.022 1.00 81.25 177 ARG A O 1
ATOM 1394 N N . GLN A 1 178 ? -12.976 9.801 2.193 1.00 77.31 178 GLN A N 1
ATOM 1395 C CA . GLN A 1 178 ? -13.868 8.685 1.876 1.00 77.31 178 GLN A CA 1
ATOM 1396 C C . GLN A 1 178 ? -14.407 7.956 3.109 1.00 77.31 178 GLN A C 1
ATOM 1398 O O . GLN A 1 178 ? -15.456 7.322 3.029 1.00 77.31 178 GLN A O 1
ATOM 1403 N N . VAL A 1 179 ? -13.710 8.053 4.243 1.00 71.38 179 VAL A N 1
ATOM 1404 C CA . VAL A 1 179 ? -14.069 7.374 5.504 1.00 71.38 179 VAL A CA 1
ATOM 1405 C C . VAL A 1 179 ? -14.838 8.311 6.457 1.00 71.38 179 VAL A C 1
ATOM 1407 O O . VAL A 1 179 ? -14.975 8.035 7.653 1.00 71.38 179 VAL A O 1
ATOM 1410 N N . LEU A 1 180 ? -15.341 9.441 5.942 1.00 57.44 180 LEU A N 1
ATOM 1411 C CA . LEU A 1 180 ? -16.162 10.396 6.694 1.00 57.44 180 LEU A CA 1
ATOM 1412 C C . LEU A 1 180 ? -17.507 9.803 7.118 1.00 57.44 180 LEU A C 1
ATOM 1414 O O . LEU A 1 180 ? -18.256 9.322 6.239 1.00 57.44 180 LEU A O 1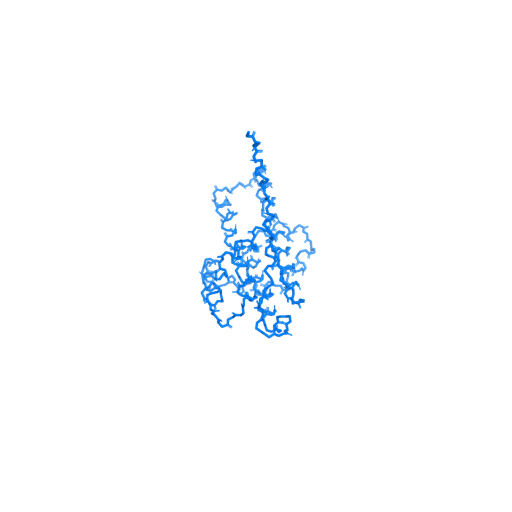
#

Radius of gyration: 20.84 Å; chains: 1; bounding box: 40×80×50 Å

pLDDT: mean 83.29, std 17.12, range [36.28, 97.25]

InterPro domains:
  IPR005691 Chloroplast protein import component Tic20 [PF16166] (33-175)
  IPR005691 Chloroplast protein import component Tic20 [PTHR33510] (24-179)

Organism: NCBI:txid192259

Sequence (180 aa):
LPLSKSSIEFKPKLSRRFAAQSKGSDPADAGDRIISAVAYFYPFFDGIQYGKYVIAQFPPFQAVVQPLIPAIRVFKSFPLNGFLVFVTMYFLVVRNGNFSRYVRFNAMQAIVLDVLLILPDVLERSFNPSDGIGLGMVMSLDSTVFLFLFVSLIYGSSCCFLGQIPRLPLVAEAADRQVL

Foldseek 3Di:
DDDDDDDDDDDPPPPPPPPQDDPDDDLDDQVLLQLLLVLLVLLLLLLVVLCPLVCVVPVVVVVVCVVCVVVSCVVVVPPDRSVVVLVCLCVVFLVDPVRGLLSNLSNQLSSLLNVVVVVLVVVCVVQPDPDDPSVVVSNVVSNVSNVLSVCSSCQRNVCSNVSHRDQDPPSNVSSVVSND